Protein AF-A0A8F2AZJ4-F1 (afdb_monomer_lite)

Sequence (106 aa):
MKKILKSLLLLSVVFLLLSACEKQDKEPGVADKVQEMAKSRKDALDNSKVVAQKTELANLKAAINAYNAAEGRFPKDLTELEQFSGSAIDKGVYNYDPQSGALSLK

pLDDT: mean 78.56, std 18.09, range [46.66, 98.25]

Structure (mmCIF, N/CA/C/O backbone):
data_AF-A0A8F2AZJ4-F1
#
_entry.id   AF-A0A8F2AZJ4-F1
#
loop_
_atom_site.group_PDB
_atom_site.id
_atom_site.type_symbol
_atom_site.label_atom_id
_atom_site.label_alt_id
_atom_site.label_comp_id
_atom_site.label_asym_id
_atom_site.label_entity_id
_atom_site.label_seq_id
_atom_site.pdbx_PDB_ins_code
_atom_site.Cartn_x
_atom_site.Cartn_y
_atom_site.Cartn_z
_atom_site.occupancy
_atom_site.B_iso_or_equiv
_atom_site.auth_seq_id
_atom_site.auth_comp_id
_atom_site.auth_asym_id
_atom_site.auth_atom_id
_atom_site.pdbx_PDB_model_num
ATOM 1 N N . MET A 1 1 ? 43.907 33.348 -72.880 1.00 49.91 1 MET A N 1
ATOM 2 C CA . MET A 1 1 ? 43.966 33.573 -71.414 1.00 49.91 1 MET A CA 1
ATOM 3 C C . MET A 1 1 ? 42.646 33.314 -70.661 1.00 49.91 1 MET A C 1
ATOM 5 O O . MET A 1 1 ? 42.707 32.762 -69.575 1.00 49.91 1 MET A O 1
ATOM 9 N N . LYS A 1 2 ? 41.446 33.593 -71.211 1.00 47.38 2 LYS A N 1
ATOM 10 C CA . LYS A 1 2 ? 40.148 33.384 -70.506 1.00 47.38 2 LYS A CA 1
ATOM 11 C C . LYS A 1 2 ? 39.737 31.921 -70.217 1.00 47.38 2 LYS A C 1
ATOM 13 O O . LYS A 1 2 ? 38.911 31.695 -69.340 1.00 47.38 2 LYS A O 1
ATOM 18 N N . LYS A 1 3 ? 40.279 30.927 -70.937 1.00 49.72 3 LYS A N 1
ATOM 19 C CA . LYS A 1 3 ? 39.934 29.497 -70.751 1.00 49.72 3 LYS A CA 1
ATOM 20 C C . LYS A 1 3 ? 40.612 28.873 -69.521 1.00 49.72 3 LYS A C 1
ATOM 22 O O . LYS A 1 3 ? 40.001 28.073 -68.828 1.00 49.72 3 LYS A O 1
ATOM 27 N N . ILE A 1 4 ? 41.834 29.312 -69.218 1.00 57.44 4 ILE A N 1
ATOM 28 C CA . ILE A 1 4 ? 42.642 28.815 -68.094 1.00 57.44 4 ILE A CA 1
ATOM 29 C C . ILE A 1 4 ? 42.077 29.347 -66.766 1.00 57.44 4 ILE A C 1
ATOM 31 O O . ILE A 1 4 ? 41.993 28.611 -65.791 1.00 57.44 4 ILE A O 1
ATOM 35 N N . LEU A 1 5 ? 41.565 30.586 -66.768 1.00 51.62 5 LEU A N 1
ATOM 36 C CA . LEU A 1 5 ? 40.924 31.207 -65.605 1.00 51.62 5 LEU A CA 1
ATOM 37 C C . LEU A 1 5 ? 39.623 30.493 -65.192 1.00 51.62 5 LEU A C 1
ATOM 39 O O . LEU A 1 5 ? 39.385 30.311 -64.006 1.00 51.62 5 LEU A O 1
ATOM 43 N N . LYS A 1 6 ? 38.810 30.030 -66.156 1.00 53.06 6 LYS A N 1
ATOM 44 C CA . LYS A 1 6 ? 37.595 29.239 -65.870 1.00 53.06 6 LYS A CA 1
ATOM 45 C C . LYS A 1 6 ? 37.922 27.831 -65.363 1.00 53.06 6 LYS A C 1
ATOM 47 O O . LYS A 1 6 ? 37.235 27.335 -64.480 1.00 53.06 6 LYS A O 1
ATOM 52 N N . SER A 1 7 ? 38.982 27.218 -65.893 1.00 53.91 7 SER A N 1
ATOM 53 C CA . SER A 1 7 ? 39.443 25.895 -65.456 1.00 53.91 7 SER A CA 1
ATOM 54 C C . SER A 1 7 ? 40.010 25.918 -64.033 1.00 53.91 7 SER A C 1
ATOM 56 O O . SER A 1 7 ? 39.803 24.969 -63.285 1.00 53.91 7 SER A O 1
ATOM 58 N N . LEU A 1 8 ? 40.680 27.006 -63.641 1.00 56.31 8 LEU A N 1
ATOM 59 C CA . LEU A 1 8 ? 41.227 27.176 -62.291 1.00 56.31 8 LEU A CA 1
ATOM 60 C C . LEU A 1 8 ? 40.122 27.441 -61.251 1.00 56.31 8 LEU A C 1
ATOM 62 O O . LEU A 1 8 ? 40.188 26.943 -60.131 1.00 56.31 8 LEU A O 1
ATOM 66 N N . LEU A 1 9 ? 39.067 28.160 -61.649 1.00 58.00 9 LEU A N 1
ATOM 67 C CA . LEU A 1 9 ? 37.905 28.444 -60.800 1.00 58.00 9 LEU A CA 1
ATOM 68 C C . LEU A 1 9 ? 37.047 27.192 -60.547 1.00 58.00 9 LEU A C 1
ATOM 70 O O . LEU A 1 9 ? 36.536 27.011 -59.447 1.00 58.00 9 LEU A O 1
ATOM 74 N N . LEU A 1 10 ? 36.948 26.289 -61.529 1.00 56.84 10 LEU A N 1
ATOM 75 C CA . LEU A 1 10 ? 36.268 24.994 -61.381 1.00 56.84 10 LEU A CA 1
ATOM 76 C C . LEU A 1 10 ? 37.038 24.016 -60.480 1.00 56.84 10 LEU A C 1
ATOM 78 O O . LEU A 1 10 ? 36.419 23.283 -59.715 1.00 56.84 10 LEU A O 1
ATOM 82 N N . LEU A 1 11 ? 38.373 24.039 -60.514 1.00 57.44 11 LEU A N 1
ATOM 83 C CA . LEU A 1 11 ? 39.199 23.161 -59.677 1.00 57.44 11 LEU A CA 1
ATOM 84 C C . LEU A 1 11 ? 39.188 23.585 -58.194 1.00 57.44 11 LEU A C 1
ATOM 86 O O . LEU A 1 11 ? 39.213 22.736 -57.306 1.00 57.44 11 LEU A O 1
ATOM 90 N N . SER A 1 12 ? 39.068 24.890 -57.920 1.00 55.69 12 SER A N 1
ATOM 91 C CA . SER A 1 12 ? 38.964 25.441 -56.559 1.00 55.69 12 SER A CA 1
ATOM 92 C C . SER A 1 12 ? 37.667 25.054 -55.837 1.00 55.69 12 SER A C 1
ATOM 94 O O . SER A 1 12 ? 37.672 24.933 -54.614 1.00 55.69 12 SER A O 1
ATOM 96 N N . VAL A 1 13 ? 36.562 24.863 -56.565 1.00 58.97 13 VAL A N 1
ATOM 97 C CA . VAL A 1 13 ? 35.259 24.486 -55.982 1.00 58.97 13 VAL A CA 1
ATOM 98 C C . VAL A 1 13 ? 35.230 23.005 -55.591 1.00 58.97 13 VAL A C 1
ATOM 100 O O . VAL A 1 13 ? 34.617 22.643 -54.592 1.00 58.97 13 VAL A O 1
ATOM 103 N N . VAL A 1 14 ? 35.951 22.152 -56.324 1.00 59.78 14 VAL A N 1
ATOM 104 C CA . VAL A 1 14 ? 36.056 20.714 -56.023 1.00 59.78 14 VAL A CA 1
ATOM 105 C C . VAL A 1 14 ? 36.909 20.458 -54.775 1.00 59.78 14 VAL A C 1
ATOM 107 O O . VAL A 1 14 ? 36.611 19.547 -54.008 1.00 59.78 14 VAL A O 1
ATOM 110 N N . PHE A 1 15 ? 37.921 21.291 -54.514 1.00 55.66 15 PHE A N 1
ATOM 111 C CA . PHE A 1 15 ? 38.788 21.137 -53.339 1.00 55.66 15 PHE A CA 1
ATOM 112 C C . PHE A 1 15 ? 38.090 21.520 -52.018 1.00 55.66 15 PHE A C 1
ATOM 114 O O . PHE A 1 15 ? 38.356 20.917 -50.984 1.00 55.66 15 PHE A O 1
ATOM 121 N N . LEU A 1 16 ? 37.132 22.456 -52.052 1.00 56.88 16 LEU A N 1
ATOM 122 C CA . LEU A 1 16 ? 36.344 22.870 -50.879 1.00 56.88 16 LEU A CA 1
ATOM 123 C C . LEU A 1 16 ? 35.295 21.833 -50.434 1.00 56.88 16 LEU A C 1
ATOM 125 O O . LEU A 1 16 ? 34.838 21.885 -49.295 1.00 56.88 16 LEU A O 1
ATOM 129 N N . LEU A 1 17 ? 34.933 20.875 -51.294 1.00 54.75 17 LEU A N 1
ATOM 130 C CA . LEU A 1 17 ? 33.980 19.806 -50.966 1.00 54.75 17 LEU A CA 1
ATOM 131 C C . LEU A 1 17 ? 34.620 18.626 -50.214 1.00 54.75 17 LEU A C 1
ATOM 133 O O . LEU A 1 17 ? 33.897 17.804 -49.660 1.00 54.75 17 LEU A O 1
ATOM 137 N N . LEU A 1 18 ? 35.955 18.544 -50.164 1.00 54.16 18 LEU A N 1
ATOM 138 C CA . LEU A 1 18 ? 36.673 17.454 -49.490 1.00 54.16 18 LEU A CA 1
ATOM 139 C C . LEU A 1 18 ? 37.029 17.764 -48.026 1.00 54.16 18 LEU A C 1
ATOM 141 O O . LEU A 1 18 ? 37.366 16.849 -47.286 1.00 54.16 18 LEU A O 1
ATOM 145 N N . SER A 1 19 ? 36.918 19.020 -47.579 1.00 51.12 19 SER A N 1
ATOM 146 C CA . SER A 1 19 ? 37.251 19.424 -46.199 1.00 51.12 19 SER A CA 1
ATOM 147 C C . SER A 1 19 ? 36.037 19.537 -45.263 1.00 51.12 19 SER A C 1
ATOM 149 O O . SER A 1 19 ? 36.183 19.962 -44.121 1.00 51.12 19 SER A O 1
ATOM 151 N N . ALA A 1 20 ? 34.832 19.175 -45.719 1.00 49.84 20 ALA A N 1
ATOM 152 C CA . ALA A 1 20 ? 33.590 19.326 -44.950 1.00 49.84 20 ALA A CA 1
ATOM 153 C C . ALA A 1 20 ? 33.172 18.074 -44.148 1.00 49.84 20 ALA A C 1
ATOM 155 O O . ALA A 1 20 ? 32.050 18.021 -43.648 1.00 49.84 20 ALA A O 1
ATOM 156 N N . CYS A 1 21 ? 34.037 17.065 -44.007 1.00 52.22 21 CYS A N 1
ATOM 157 C CA . CYS A 1 21 ? 33.695 15.829 -43.296 1.00 52.22 21 CYS A CA 1
ATOM 158 C C . CYS A 1 21 ? 34.821 15.344 -42.368 1.00 52.22 21 CYS A C 1
ATOM 160 O O . CYS A 1 21 ? 35.249 14.201 -42.430 1.00 52.22 21 CYS A O 1
ATOM 162 N N . GLU A 1 22 ? 35.293 16.214 -41.477 1.00 48.81 22 GLU A N 1
ATOM 163 C CA . GLU A 1 22 ? 36.024 15.796 -40.273 1.00 48.81 22 GLU A CA 1
ATOM 164 C C . GLU A 1 22 ? 35.293 16.306 -39.030 1.00 48.81 22 GLU A C 1
ATOM 166 O O . GLU A 1 22 ? 35.748 17.172 -38.287 1.00 48.81 22 GLU A O 1
ATOM 171 N N . LYS A 1 23 ? 34.106 15.746 -38.808 1.00 46.69 23 LYS A N 1
ATOM 172 C CA . LYS A 1 23 ? 33.573 15.554 -37.461 1.00 46.69 23 LYS A CA 1
ATOM 173 C C . LYS A 1 23 ? 33.072 14.127 -37.382 1.00 46.69 23 LYS A C 1
ATOM 175 O O . LYS A 1 23 ? 31.902 13.841 -37.606 1.00 46.69 23 LYS A O 1
ATOM 180 N N . GLN A 1 24 ? 34.000 13.220 -37.101 1.00 46.66 24 GLN A N 1
ATOM 181 C CA . GLN A 1 24 ? 33.655 11.916 -36.561 1.00 46.66 24 GLN A CA 1
ATOM 182 C C . GLN A 1 24 ? 33.209 12.149 -35.113 1.00 46.66 24 GLN A C 1
ATOM 184 O O . GLN A 1 24 ? 33.946 11.896 -34.158 1.00 46.66 24 GLN A O 1
ATOM 189 N N . ASP A 1 25 ? 32.002 12.697 -34.960 1.00 49.22 25 ASP A N 1
ATOM 190 C CA . ASP A 1 25 ? 31.232 12.505 -33.744 1.00 49.22 25 ASP A CA 1
ATOM 191 C C . ASP A 1 25 ? 31.157 10.990 -33.590 1.00 49.22 25 ASP A C 1
ATOM 193 O O . ASP A 1 25 ? 30.719 10.292 -34.506 1.00 49.22 25 ASP A O 1
ATOM 197 N N . LYS A 1 26 ? 31.743 10.464 -32.512 1.00 51.50 26 LYS A N 1
ATOM 198 C CA . LYS A 1 26 ? 31.765 9.028 -32.248 1.00 51.50 26 LYS A CA 1
ATOM 199 C C . LYS A 1 26 ? 30.314 8.584 -32.132 1.00 51.50 26 LYS A C 1
ATOM 201 O O . LYS A 1 26 ? 29.729 8.699 -31.058 1.00 51.50 26 LYS A O 1
ATOM 206 N N . GLU A 1 27 ? 29.718 8.148 -33.240 1.00 54.00 27 GLU A N 1
ATOM 207 C CA . GLU A 1 27 ? 28.423 7.502 -33.191 1.00 54.00 27 GLU A CA 1
ATOM 208 C C . GLU A 1 27 ? 28.574 6.341 -32.210 1.00 54.00 27 GLU A C 1
ATOM 210 O O . GLU A 1 27 ? 29.515 5.550 -32.363 1.00 54.00 27 GLU A O 1
ATOM 215 N N . PRO A 1 28 ? 27.710 6.257 -31.184 1.00 55.25 28 PRO A N 1
ATOM 216 C CA . PRO A 1 28 ? 27.728 5.123 -30.281 1.00 55.25 28 PRO A CA 1
ATOM 217 C C . PRO A 1 28 ? 27.666 3.864 -31.139 1.00 55.25 28 PRO A C 1
ATOM 219 O O . PRO A 1 28 ? 26.821 3.751 -32.040 1.00 55.25 28 PRO A O 1
ATOM 222 N N . GLY A 1 29 ? 28.617 2.956 -30.916 1.00 62.09 29 GLY A N 1
ATOM 223 C CA . GLY A 1 29 ? 28.707 1.734 -31.700 1.00 62.09 29 GLY A CA 1
ATOM 224 C C . GLY A 1 29 ? 27.404 0.946 -31.576 1.00 62.09 29 GLY A C 1
ATOM 225 O O . GLY A 1 29 ? 26.615 1.155 -30.656 1.00 62.09 29 GLY A O 1
ATOM 226 N N . VAL A 1 30 ? 27.158 -0.006 -32.477 1.00 66.56 30 VAL A N 1
ATOM 227 C CA . VAL A 1 30 ? 25.952 -0.858 -32.414 1.00 66.56 30 VAL A CA 1
ATOM 228 C C . VAL A 1 30 ? 25.769 -1.482 -31.014 1.00 66.56 30 VAL A C 1
ATOM 230 O O . VAL A 1 30 ? 24.646 -1.598 -30.533 1.00 66.56 30 VAL A O 1
ATOM 233 N N . ALA A 1 31 ? 26.870 -1.794 -30.321 1.00 65.19 31 ALA A N 1
ATOM 234 C CA . ALA A 1 31 ? 26.872 -2.266 -28.936 1.00 65.19 31 ALA A CA 1
ATOM 235 C C . ALA A 1 31 ? 26.326 -1.237 -27.924 1.00 65.19 31 ALA A C 1
ATOM 237 O O . ALA A 1 31 ? 25.540 -1.606 -27.052 1.00 65.19 31 ALA A O 1
ATOM 238 N N . ASP A 1 32 ? 26.683 0.041 -28.064 1.00 69.31 32 ASP A N 1
ATOM 239 C CA . ASP A 1 32 ? 26.223 1.125 -27.190 1.00 69.31 32 ASP A CA 1
ATOM 240 C C . ASP A 1 32 ? 24.727 1.397 -27.405 1.00 69.31 32 ASP A C 1
ATOM 242 O O . ASP A 1 32 ? 23.975 1.512 -26.437 1.00 69.31 32 ASP A O 1
ATOM 246 N N . LYS A 1 33 ? 24.260 1.374 -28.666 1.00 68.44 33 LYS A N 1
ATOM 247 C CA . LYS A 1 33 ? 22.829 1.518 -29.000 1.00 68.44 33 LYS A CA 1
ATOM 248 C C . LYS A 1 33 ? 21.991 0.368 -28.415 1.00 68.44 33 LYS A C 1
ATOM 250 O O . LYS A 1 33 ? 20.891 0.593 -27.914 1.00 68.44 33 LYS A O 1
ATOM 255 N N . VAL A 1 34 ? 22.503 -0.868 -28.432 1.00 70.31 34 VAL A N 1
ATOM 256 C CA . VAL A 1 34 ? 21.824 -2.027 -27.814 1.00 70.31 34 VAL A CA 1
ATOM 257 C C . VAL A 1 34 ? 21.784 -1.913 -26.288 1.00 70.31 34 VAL A C 1
ATOM 259 O O . VAL A 1 34 ? 20.740 -2.186 -25.690 1.00 70.31 34 VAL A O 1
ATOM 262 N N . GLN A 1 35 ? 22.874 -1.474 -25.651 1.00 70.12 35 G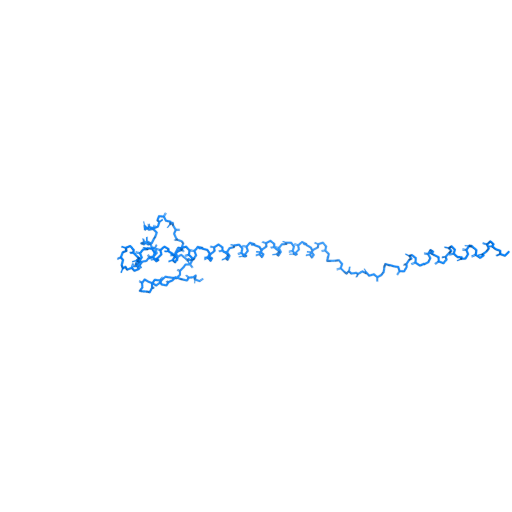LN A N 1
ATOM 263 C CA . GLN A 1 35 ? 22.904 -1.256 -24.201 1.00 70.12 35 GLN A CA 1
ATOM 264 C C . GLN A 1 35 ? 21.950 -0.140 -23.765 1.00 70.12 35 GLN A C 1
ATOM 266 O O . GLN A 1 35 ? 21.224 -0.309 -22.784 1.00 70.12 35 GLN A O 1
ATOM 271 N N . GLU A 1 36 ? 21.894 0.963 -24.507 1.00 69.81 36 GLU A N 1
ATOM 272 C CA . GLU A 1 36 ? 20.984 2.077 -24.234 1.00 69.81 36 GLU A CA 1
ATOM 273 C C . GLU A 1 36 ? 19.514 1.648 -24.343 1.00 69.81 36 GLU A C 1
ATOM 275 O O . GLU A 1 36 ? 18.713 1.932 -23.449 1.00 69.81 36 GLU A O 1
ATOM 280 N N . MET A 1 37 ? 19.162 0.870 -25.372 1.00 65.94 37 MET A N 1
ATOM 281 C CA . MET A 1 37 ? 17.814 0.310 -25.512 1.00 65.94 37 MET A CA 1
ATOM 282 C C . MET A 1 37 ? 17.462 -0.669 -24.383 1.00 65.94 37 MET A C 1
ATOM 284 O O . MET A 1 37 ? 16.342 -0.638 -23.866 1.00 65.94 37 MET A O 1
ATOM 288 N N . ALA A 1 38 ? 18.393 -1.543 -23.989 1.00 66.94 38 ALA A N 1
ATOM 289 C CA . ALA A 1 38 ? 18.179 -2.482 -22.889 1.00 66.94 38 ALA A CA 1
ATOM 290 C C . ALA A 1 38 ? 17.981 -1.748 -21.552 1.00 66.94 38 ALA A C 1
ATOM 292 O O . ALA A 1 38 ? 17.061 -2.072 -20.796 1.00 66.94 38 ALA A O 1
ATOM 293 N N . LYS A 1 39 ? 18.794 -0.717 -21.300 1.00 75.75 39 LYS A N 1
ATOM 294 C CA . LYS A 1 39 ? 18.680 0.149 -20.125 1.00 75.75 39 LYS A CA 1
ATOM 295 C C . LYS A 1 39 ? 17.347 0.894 -20.104 1.00 75.75 39 LYS A C 1
ATOM 297 O O . LYS A 1 39 ? 16.630 0.800 -19.117 1.00 75.75 39 LYS A O 1
ATOM 302 N N . SER A 1 40 ? 16.958 1.527 -21.211 1.00 78.50 40 SER A N 1
ATOM 303 C CA . SER A 1 40 ? 15.684 2.249 -21.321 1.00 78.50 40 SER A CA 1
ATOM 304 C C . SER A 1 40 ? 14.475 1.356 -21.016 1.00 78.50 40 SER A C 1
ATOM 306 O O . SER A 1 40 ? 13.579 1.748 -20.268 1.00 78.50 40 SER A O 1
ATOM 308 N N . ARG A 1 41 ? 14.467 0.115 -21.526 1.00 70.06 41 ARG A N 1
ATOM 309 C CA . ARG A 1 41 ? 13.402 -0.859 -21.228 1.00 70.06 41 ARG A CA 1
ATOM 310 C C . ARG A 1 41 ? 13.373 -1.257 -19.756 1.00 70.06 41 ARG A C 1
ATOM 312 O O . ARG A 1 41 ? 12.290 -1.372 -19.185 1.00 70.06 41 ARG A O 1
ATOM 319 N N . LYS A 1 42 ? 14.543 -1.474 -19.152 1.00 72.44 42 LYS A N 1
ATOM 320 C CA . LYS A 1 42 ? 14.657 -1.798 -17.728 1.00 72.44 42 LYS A CA 1
ATOM 321 C C . LYS A 1 42 ? 14.165 -0.642 -16.858 1.00 72.44 42 LYS A C 1
ATOM 323 O O . LYS A 1 42 ? 13.348 -0.874 -15.974 1.00 72.44 42 LYS A O 1
ATOM 328 N N . ASP A 1 43 ? 14.580 0.580 -17.164 1.00 76.19 43 ASP A N 1
ATOM 329 C CA . ASP A 1 43 ? 14.177 1.779 -16.431 1.00 76.19 43 ASP A CA 1
ATOM 330 C C . ASP A 1 43 ? 12.664 2.017 -16.553 1.00 76.19 43 ASP A C 1
ATOM 332 O O . ASP A 1 43 ? 11.994 2.294 -15.561 1.00 76.19 43 ASP A O 1
ATOM 336 N N . ALA A 1 44 ? 12.089 1.841 -17.748 1.00 68.00 44 ALA A N 1
ATOM 337 C CA . ALA A 1 44 ? 10.643 1.933 -17.957 1.00 68.00 44 ALA A CA 1
ATOM 338 C C . ALA A 1 44 ? 9.873 0.880 -17.140 1.00 68.00 44 ALA A C 1
ATOM 340 O O . ALA A 1 44 ? 8.864 1.198 -16.506 1.00 68.00 44 ALA A O 1
ATOM 341 N N . LEU A 1 45 ? 10.366 -0.361 -17.113 1.00 66.75 45 LEU A N 1
ATOM 342 C CA . LEU A 1 45 ? 9.772 -1.433 -16.319 1.00 66.75 45 LEU A CA 1
ATOM 343 C C . LEU A 1 45 ? 9.863 -1.141 -14.817 1.00 66.75 45 LEU A C 1
ATOM 345 O O . LEU A 1 45 ? 8.860 -1.260 -14.112 1.00 66.75 45 LEU A O 1
ATOM 349 N N . ASP A 1 46 ? 11.032 -0.741 -14.326 1.00 76.62 46 ASP A N 1
ATOM 350 C CA . ASP A 1 46 ? 11.248 -0.466 -12.906 1.00 76.62 46 ASP A CA 1
ATOM 351 C C . ASP A 1 46 ? 10.404 0.744 -12.456 1.00 76.62 46 ASP A C 1
ATOM 353 O O . ASP A 1 46 ? 9.726 0.678 -11.428 1.00 76.62 46 ASP A O 1
ATOM 357 N N . ASN A 1 47 ? 10.295 1.786 -13.289 1.00 76.44 47 ASN A N 1
ATOM 358 C CA . ASN A 1 47 ? 9.391 2.914 -13.050 1.00 76.44 47 ASN A CA 1
ATOM 359 C C . ASN A 1 47 ? 7.919 2.488 -13.008 1.00 76.44 47 ASN A C 1
ATOM 361 O O . ASN A 1 47 ? 7.182 2.910 -12.115 1.00 76.44 47 ASN A O 1
ATOM 365 N N . SER A 1 48 ? 7.482 1.634 -13.939 1.00 66.62 48 SER A N 1
ATOM 366 C CA . SER A 1 48 ? 6.096 1.146 -13.959 1.00 66.62 48 SER A CA 1
ATOM 367 C C . SER A 1 48 ? 5.735 0.386 -12.677 1.00 66.62 48 SER A C 1
ATOM 369 O O . SER A 1 48 ? 4.655 0.594 -12.123 1.00 66.62 48 SER A O 1
ATOM 371 N N . LYS A 1 49 ? 6.667 -0.416 -12.143 1.00 76.44 49 LYS A N 1
ATOM 372 C CA . LYS A 1 49 ? 6.487 -1.141 -10.878 1.00 76.44 49 LYS A CA 1
ATOM 373 C C . LYS A 1 49 ? 6.375 -0.191 -9.691 1.00 76.44 49 LYS A C 1
ATOM 375 O O . LYS A 1 49 ? 5.478 -0.360 -8.870 1.00 76.44 49 LYS A O 1
ATOM 380 N N . VAL A 1 50 ? 7.237 0.825 -9.621 1.00 80.38 50 VAL A N 1
ATOM 381 C CA . VAL A 1 50 ? 7.188 1.836 -8.551 1.00 80.38 50 VAL A CA 1
ATOM 382 C C . VAL A 1 50 ? 5.862 2.596 -8.577 1.00 80.38 50 VAL A C 1
ATOM 384 O O . VAL A 1 50 ? 5.268 2.835 -7.526 1.00 80.38 50 VAL A O 1
ATOM 387 N N . VAL A 1 51 ? 5.375 2.971 -9.763 1.00 80.94 51 VAL A N 1
ATOM 388 C CA . VAL A 1 51 ? 4.075 3.645 -9.901 1.00 80.94 51 VAL A CA 1
ATOM 389 C C . VAL A 1 51 ? 2.939 2.722 -9.464 1.00 80.94 51 VAL A C 1
ATOM 391 O O . VAL A 1 51 ? 2.112 3.141 -8.659 1.00 80.94 51 VAL A O 1
ATOM 394 N N . ALA A 1 52 ? 2.929 1.466 -9.918 1.00 80.06 52 ALA A N 1
ATOM 395 C CA . ALA A 1 52 ? 1.915 0.493 -9.521 1.00 80.06 52 ALA A CA 1
ATOM 396 C C . ALA A 1 52 ? 1.873 0.295 -7.995 1.00 80.06 52 ALA A C 1
ATOM 398 O O . ALA A 1 52 ? 0.803 0.376 -7.398 1.00 80.06 52 ALA A O 1
ATOM 399 N N . GLN A 1 53 ? 3.033 0.140 -7.350 1.00 85.25 53 GLN A N 1
ATOM 400 C CA . GLN A 1 53 ? 3.133 0.004 -5.891 1.00 85.25 53 GLN A CA 1
ATOM 401 C C . GLN A 1 53 ? 2.645 1.251 -5.143 1.00 85.25 53 GLN A C 1
ATOM 403 O O . GLN A 1 53 ? 2.004 1.134 -4.100 1.00 85.25 53 GLN A O 1
ATOM 408 N N . LYS A 1 54 ? 2.916 2.455 -5.661 1.00 87.62 54 LYS A N 1
ATOM 409 C CA . LYS A 1 54 ? 2.419 3.704 -5.061 1.00 87.62 54 LYS A CA 1
ATOM 410 C C . LYS A 1 54 ? 0.903 3.837 -5.175 1.00 87.62 54 LYS A C 1
ATOM 412 O O . LYS A 1 54 ? 0.269 4.249 -4.206 1.00 87.62 54 LYS A O 1
ATOM 417 N N . THR A 1 55 ? 0.337 3.502 -6.333 1.00 89.56 55 THR A N 1
ATOM 418 C CA . THR A 1 55 ? -1.117 3.515 -6.539 1.00 89.56 55 THR A CA 1
ATOM 419 C C . THR A 1 55 ? -1.795 2.505 -5.626 1.00 89.56 55 THR A C 1
ATOM 421 O O . THR A 1 55 ? -2.756 2.852 -4.945 1.00 89.56 55 THR A O 1
ATOM 424 N N . GLU A 1 56 ? -1.253 1.292 -5.536 1.00 90.88 56 GLU A N 1
ATOM 425 C CA . GLU A 1 56 ? -1.789 0.265 -4.648 1.00 90.88 56 GLU A CA 1
ATOM 426 C C . GLU A 1 56 ? -1.719 0.700 -3.179 1.00 90.88 56 GLU A C 1
ATOM 428 O O . GLU A 1 56 ? -2.718 0.644 -2.466 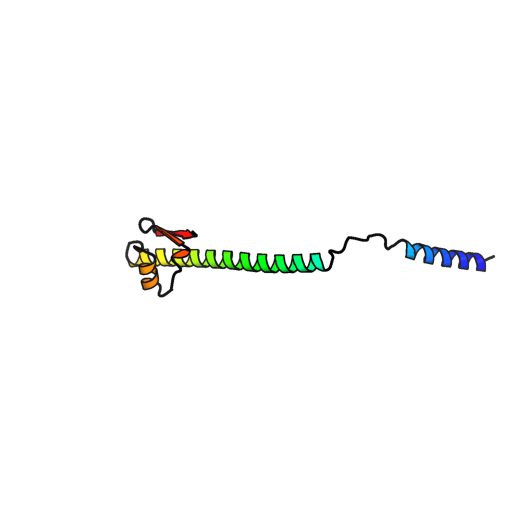1.00 90.88 56 GLU A O 1
ATOM 433 N N . LEU A 1 57 ? -0.588 1.261 -2.739 1.00 93.19 57 LEU A N 1
ATOM 434 C CA . LEU A 1 57 ? -0.459 1.817 -1.390 1.00 93.19 57 LEU A CA 1
ATOM 435 C C . LEU A 1 57 ? -1.517 2.899 -1.105 1.00 93.19 57 LEU A C 1
ATOM 437 O O . LEU A 1 57 ? -2.050 2.962 0.004 1.00 93.19 57 LEU A O 1
ATOM 441 N N . ALA A 1 58 ? -1.818 3.762 -2.078 1.00 93.81 58 ALA A N 1
ATOM 442 C CA . ALA A 1 58 ? -2.850 4.787 -1.937 1.00 93.81 58 ALA A CA 1
ATOM 443 C C . ALA A 1 58 ? -4.259 4.176 -1.841 1.00 93.81 58 ALA A C 1
ATOM 445 O O . ALA A 1 58 ? -5.037 4.586 -0.977 1.00 93.81 58 ALA A O 1
ATOM 446 N N . ASN A 1 59 ? -4.560 3.169 -2.664 1.00 94.25 59 ASN A N 1
ATOM 447 C CA . ASN A 1 59 ? -5.834 2.449 -2.633 1.00 94.25 59 ASN A CA 1
ATOM 448 C C . ASN A 1 59 ? -6.047 1.746 -1.289 1.00 94.25 59 ASN A C 1
ATOM 450 O O . ASN A 1 59 ? -7.110 1.879 -0.682 1.00 94.25 59 ASN A O 1
ATOM 454 N N . LEU A 1 60 ? -5.020 1.069 -0.774 1.00 95.81 60 LEU A N 1
ATOM 455 C CA . LEU A 1 60 ? -5.086 0.402 0.524 1.00 95.81 60 LEU A CA 1
ATOM 456 C C . LEU A 1 60 ? -5.284 1.397 1.671 1.00 95.81 60 LEU A C 1
ATOM 458 O O . LEU A 1 60 ? -6.097 1.153 2.559 1.00 95.81 60 LEU A O 1
ATOM 462 N N . LYS A 1 61 ? -4.620 2.559 1.635 1.00 96.44 61 LYS A N 1
ATOM 463 C CA . LYS A 1 61 ? -4.869 3.641 2.606 1.00 96.44 61 LYS A CA 1
ATOM 464 C C . LYS A 1 61 ? -6.311 4.140 2.551 1.00 96.44 61 LYS A C 1
ATOM 466 O O . LYS A 1 61 ? -6.919 4.360 3.597 1.00 96.44 61 LYS A O 1
ATOM 471 N N . ALA A 1 62 ? -6.873 4.299 1.354 1.00 96.56 62 ALA A N 1
ATOM 472 C CA . ALA A 1 62 ? -8.274 4.673 1.196 1.00 96.56 62 ALA A CA 1
ATOM 473 C C . ALA A 1 62 ? -9.215 3.593 1.759 1.00 96.56 62 ALA A C 1
ATOM 475 O O . ALA A 1 62 ? -10.161 3.930 2.469 1.00 96.56 62 ALA A O 1
ATOM 476 N N . ALA A 1 63 ? -8.920 2.312 1.523 1.00 97.00 63 ALA A N 1
ATOM 477 C CA . ALA A 1 63 ? -9.688 1.196 2.068 1.00 97.00 63 ALA A CA 1
ATOM 478 C C . ALA A 1 63 ? -9.622 1.137 3.605 1.00 97.00 63 ALA A C 1
ATOM 480 O O . ALA A 1 63 ? -10.650 0.934 4.244 1.00 97.00 63 ALA A O 1
ATOM 481 N N . ILE A 1 64 ? -8.453 1.381 4.213 1.00 97.88 64 ILE A N 1
ATOM 482 C CA . ILE A 1 64 ? -8.293 1.470 5.678 1.00 97.88 64 ILE A CA 1
ATOM 483 C C . ILE A 1 64 ? -9.157 2.596 6.249 1.00 97.88 64 ILE A C 1
ATOM 485 O O . ILE A 1 64 ? -9.830 2.410 7.262 1.00 97.88 64 ILE A O 1
ATOM 489 N N . ASN A 1 65 ? -9.168 3.758 5.594 1.00 97.50 65 ASN A N 1
ATOM 490 C CA . ASN A 1 65 ? -9.996 4.883 6.022 1.00 97.50 65 ASN A CA 1
ATOM 491 C C . ASN A 1 65 ? -11.491 4.577 5.878 1.00 97.50 65 ASN A C 1
ATOM 493 O O . ASN A 1 65 ? -12.265 4.922 6.766 1.00 97.50 65 ASN A O 1
ATOM 497 N N . ALA A 1 66 ? -11.892 3.910 4.793 1.00 97.69 66 ALA A N 1
ATOM 498 C CA . ALA A 1 66 ? -13.271 3.473 4.588 1.00 97.69 66 ALA A CA 1
ATOM 499 C C . ALA A 1 66 ? -13.702 2.451 5.650 1.00 97.69 66 ALA A C 1
ATOM 501 O O . ALA A 1 66 ? -14.784 2.583 6.217 1.00 97.69 66 ALA A O 1
ATOM 502 N N . TYR A 1 67 ? -12.832 1.491 5.970 1.00 98.06 67 TYR A N 1
ATOM 503 C CA . TYR A 1 67 ? -13.045 0.541 7.056 1.00 98.06 67 TYR A CA 1
ATOM 504 C C . TYR A 1 67 ? -13.231 1.273 8.389 1.00 98.06 67 TYR A C 1
ATOM 506 O O . TYR A 1 67 ? -14.211 1.046 9.087 1.00 98.06 67 TYR A O 1
ATOM 514 N N . ASN A 1 68 ? -12.333 2.205 8.723 1.00 97.75 68 ASN A N 1
ATOM 515 C CA . ASN A 1 68 ? -12.419 2.972 9.966 1.00 97.75 68 ASN A CA 1
ATOM 516 C C . ASN A 1 68 ? -13.690 3.827 10.046 1.00 97.75 68 ASN A C 1
ATOM 518 O O . ASN A 1 68 ? -14.300 3.929 11.106 1.00 97.75 68 ASN A O 1
ATOM 522 N N . ALA A 1 69 ? -14.121 4.406 8.925 1.00 97.62 69 ALA A N 1
ATOM 523 C CA . ALA A 1 69 ? -15.375 5.146 8.857 1.00 97.62 69 ALA A CA 1
ATOM 524 C C . ALA A 1 69 ? -16.609 4.244 9.056 1.00 97.62 69 ALA A C 1
ATOM 526 O O . ALA A 1 69 ? -17.602 4.707 9.613 1.00 97.62 69 ALA A O 1
ATOM 527 N N . ALA A 1 70 ? -16.552 2.982 8.617 1.00 97.38 70 ALA A N 1
ATOM 528 C CA . ALA A 1 70 ? -17.643 2.018 8.761 1.00 97.38 70 ALA A CA 1
ATOM 529 C C . ALA A 1 70 ? -17.691 1.371 10.158 1.00 97.38 70 ALA A C 1
ATOM 531 O O . ALA A 1 70 ? -18.762 1.248 10.744 1.00 97.38 70 ALA A O 1
ATOM 532 N N . GLU A 1 71 ? -16.534 0.994 10.702 1.00 97.12 71 GLU A N 1
ATOM 533 C CA . GLU A 1 71 ? -16.413 0.168 11.912 1.00 97.12 71 GLU A CA 1
ATOM 534 C C . GLU A 1 71 ? -16.024 0.969 13.166 1.00 97.12 71 GLU A C 1
ATOM 536 O O . GLU A 1 71 ? -15.996 0.431 14.273 1.00 97.12 71 GLU A O 1
ATOM 541 N N . GLY A 1 72 ? -15.673 2.250 13.017 1.00 97.50 72 GLY A N 1
ATOM 542 C CA . GLY A 1 72 ? -15.219 3.111 14.116 1.00 97.50 72 GLY A CA 1
ATOM 543 C C . GLY A 1 72 ? -13.850 2.733 14.696 1.00 97.50 72 GLY A C 1
ATOM 544 O O . GLY A 1 72 ? -13.469 3.238 15.753 1.00 97.50 72 GLY A O 1
ATOM 545 N N . ARG A 1 73 ? -13.120 1.830 14.033 1.00 97.88 73 ARG A N 1
ATOM 546 C CA . ARG A 1 73 ? -11.757 1.406 14.374 1.00 97.88 73 ARG A CA 1
ATOM 547 C C . ARG A 1 73 ? -10.985 1.029 13.117 1.00 97.88 73 ARG A C 1
ATOM 549 O O . ARG A 1 73 ? -11.575 0.618 12.122 1.00 97.88 73 ARG A O 1
ATOM 556 N N . PHE A 1 74 ? -9.660 1.047 13.187 1.00 98.25 74 PHE A N 1
ATOM 557 C CA . PHE A 1 74 ? -8.833 0.486 12.122 1.00 98.25 74 PHE A CA 1
ATOM 558 C C . PHE A 1 74 ? -8.917 -1.056 12.068 1.00 98.25 74 PHE A C 1
ATOM 560 O O . PHE A 1 74 ? -9.237 -1.700 13.081 1.00 98.25 74 PHE A O 1
ATOM 567 N N . PRO A 1 75 ? -8.641 -1.661 10.895 1.00 97.56 75 PRO A N 1
ATOM 568 C CA . PRO A 1 75 ? -8.455 -3.102 10.782 1.00 97.56 75 PRO A CA 1
ATOM 569 C C . PRO A 1 75 ? -7.408 -3.618 11.776 1.00 97.56 75 PRO A C 1
ATOM 571 O O . PRO A 1 75 ? -6.381 -2.988 12.013 1.00 97.56 75 PRO A O 1
ATOM 574 N N . LYS A 1 76 ? -7.630 -4.796 12.349 1.00 97.56 76 LYS A N 1
ATOM 575 C CA . LYS A 1 76 ? -6.664 -5.447 13.248 1.00 97.56 76 LYS A CA 1
ATOM 576 C C . LYS A 1 76 ? -5.440 -5.969 12.490 1.00 97.56 76 LYS A C 1
ATOM 578 O O . LYS A 1 76 ? -4.360 -6.097 13.055 1.00 97.56 76 LYS A O 1
ATOM 583 N N . ASP A 1 77 ? -5.636 -6.298 11.217 1.00 97.12 77 ASP A N 1
ATOM 584 C CA . ASP A 1 77 ? -4.632 -6.805 10.298 1.00 97.12 77 ASP A CA 1
ATOM 585 C C . ASP A 1 77 ? -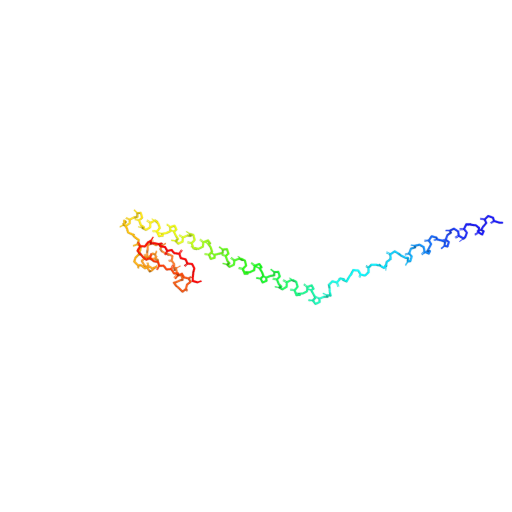5.096 -6.594 8.844 1.00 97.12 77 ASP A C 1
ATOM 587 O O . ASP A 1 77 ? -6.241 -6.223 8.574 1.00 97.12 77 ASP A O 1
ATOM 591 N N . LEU A 1 78 ? -4.199 -6.844 7.888 1.00 96.31 78 LEU A N 1
ATOM 592 C CA . LEU A 1 78 ? -4.522 -6.733 6.464 1.00 96.31 78 LEU A CA 1
ATOM 593 C C . LEU A 1 78 ? -5.514 -7.808 5.986 1.00 96.31 78 LEU A C 1
ATOM 595 O O . LEU A 1 78 ? -6.147 -7.610 4.961 1.00 96.31 78 LEU A O 1
ATOM 599 N N . THR A 1 79 ? -5.686 -8.918 6.709 1.00 96.88 79 THR A N 1
ATOM 600 C CA . THR A 1 79 ? -6.673 -9.959 6.360 1.00 96.88 79 THR A CA 1
ATOM 601 C C . THR A 1 79 ? -8.096 -9.462 6.579 1.00 96.88 79 THR A C 1
ATOM 603 O O . THR A 1 79 ? -8.984 -9.736 5.778 1.00 96.88 79 THR A O 1
ATOM 606 N N . GLU A 1 80 ? -8.324 -8.707 7.650 1.00 97.25 80 GLU A N 1
ATOM 607 C CA . GLU A 1 80 ? -9.617 -8.074 7.911 1.00 97.25 80 GLU A CA 1
ATOM 608 C C . GLU A 1 80 ? -9.951 -7.036 6.826 1.00 97.25 80 GLU A C 1
ATOM 610 O O . GLU A 1 80 ? -11.085 -6.965 6.351 1.00 97.25 80 GLU A O 1
ATOM 615 N N . LEU A 1 81 ? -8.941 -6.306 6.344 1.00 96.56 81 LEU A N 1
ATOM 616 C CA . LEU A 1 81 ? -9.100 -5.384 5.221 1.00 96.56 81 LEU A CA 1
ATOM 617 C C . LEU A 1 81 ? -9.383 -6.104 3.887 1.00 96.56 81 LEU A C 1
ATOM 619 O O . LEU A 1 81 ? -10.192 -5.615 3.099 1.00 96.56 81 LEU A O 1
ATOM 623 N N . GLU A 1 82 ? -8.765 -7.263 3.624 1.00 96.19 82 GLU A N 1
ATOM 624 C CA . GLU A 1 82 ? -9.086 -8.115 2.460 1.00 96.19 82 GLU A CA 1
ATOM 625 C C . GLU A 1 82 ? -10.549 -8.565 2.491 1.00 96.19 82 GLU A C 1
ATOM 627 O O . GLU A 1 82 ? -11.248 -8.490 1.483 1.00 96.19 82 GLU A O 1
ATOM 632 N N . GLN A 1 83 ? -11.031 -8.997 3.660 1.00 96.31 83 GLN A N 1
ATOM 633 C CA . GLN A 1 83 ? -12.417 -9.432 3.841 1.00 96.31 83 GLN A CA 1
ATOM 634 C C . GLN A 1 83 ? -13.411 -8.289 3.618 1.00 96.31 83 GLN A C 1
ATOM 636 O O . GLN A 1 83 ? -14.464 -8.506 3.023 1.00 96.31 83 GLN A O 1
ATOM 641 N N . PHE A 1 84 ? -13.065 -7.076 4.054 1.00 95.31 84 PHE A N 1
ATOM 642 C CA . PHE A 1 84 ? -13.886 -5.885 3.847 1.00 95.31 84 PHE A CA 1
ATOM 643 C C . PHE A 1 84 ? -13.882 -5.400 2.390 1.00 95.31 84 PHE A C 1
ATOM 645 O O . PHE A 1 84 ? -14.929 -5.075 1.837 1.00 95.31 84 PHE A O 1
ATOM 652 N N . SER A 1 85 ? -12.705 -5.339 1.763 1.00 92.06 85 SER A N 1
ATOM 653 C CA . SER A 1 85 ? -12.535 -4.787 0.410 1.00 92.06 85 SER A CA 1
ATOM 654 C C . SER A 1 85 ? -12.818 -5.790 -0.712 1.00 92.06 85 SER A C 1
ATOM 656 O O . SER A 1 85 ? -12.966 -5.390 -1.867 1.00 92.06 85 SER A O 1
ATOM 658 N N . GLY A 1 86 ? -12.833 -7.090 -0.406 1.00 92.69 86 GLY A N 1
ATOM 659 C CA . GLY A 1 86 ? -12.926 -8.163 -1.397 1.00 92.69 86 GLY A CA 1
ATOM 660 C C . GLY A 1 86 ? -11.694 -8.289 -2.302 1.00 92.69 86 GLY A C 1
ATOM 661 O O . GLY A 1 86 ? -11.723 -9.057 -3.263 1.00 92.69 86 GLY A O 1
ATOM 662 N N . SER A 1 87 ? -10.623 -7.540 -2.023 1.00 89.50 87 SER A N 1
ATOM 663 C CA . SER A 1 87 ? -9.380 -7.545 -2.798 1.00 89.50 87 SER A CA 1
ATOM 664 C C . SER A 1 87 ? -8.297 -8.307 -2.049 1.00 89.50 87 SER A C 1
ATOM 666 O O . SER A 1 87 ? -8.124 -8.114 -0.850 1.00 89.50 87 SER A O 1
ATOM 668 N N . ALA A 1 88 ? -7.554 -9.160 -2.755 1.00 93.56 88 ALA A N 1
ATOM 669 C CA . ALA A 1 88 ? -6.385 -9.823 -2.190 1.00 93.56 88 ALA A CA 1
ATOM 670 C C . ALA A 1 88 ? -5.237 -8.819 -2.009 1.00 93.56 88 ALA A C 1
ATOM 672 O O . ALA A 1 88 ? -4.958 -8.029 -2.912 1.00 93.56 88 ALA A O 1
ATOM 673 N N . ILE A 1 89 ? -4.552 -8.879 -0.867 1.00 92.62 89 ILE A N 1
ATOM 674 C CA . ILE A 1 89 ? -3.465 -7.971 -0.499 1.00 92.62 89 ILE A CA 1
ATOM 675 C C . ILE A 1 89 ? -2.188 -8.787 -0.306 1.00 92.62 89 ILE A C 1
ATOM 677 O O . ILE A 1 89 ? -2.124 -9.709 0.509 1.00 92.62 89 ILE A O 1
ATOM 681 N N . ASP A 1 90 ? -1.111 -8.411 -0.998 1.00 91.12 90 ASP A N 1
ATOM 682 C CA . ASP A 1 90 ? 0.200 -9.012 -0.747 1.00 91.12 90 ASP A CA 1
ATOM 683 C C . ASP A 1 90 ? 0.808 -8.485 0.564 1.00 91.12 90 ASP A C 1
ATOM 685 O O . ASP A 1 90 ? 1.524 -7.482 0.612 1.00 91.12 90 ASP A O 1
ATOM 689 N N . LYS A 1 91 ? 0.541 -9.197 1.660 1.00 90.12 91 LYS A N 1
ATOM 690 C CA . LYS A 1 91 ? 1.037 -8.889 3.015 1.00 90.12 91 LYS A CA 1
ATOM 691 C C . LYS A 1 91 ? 2.571 -8.914 3.107 1.00 90.12 91 LYS A C 1
ATOM 693 O O . LYS A 1 91 ? 3.148 -8.345 4.041 1.00 90.12 91 LYS A O 1
ATOM 698 N N . 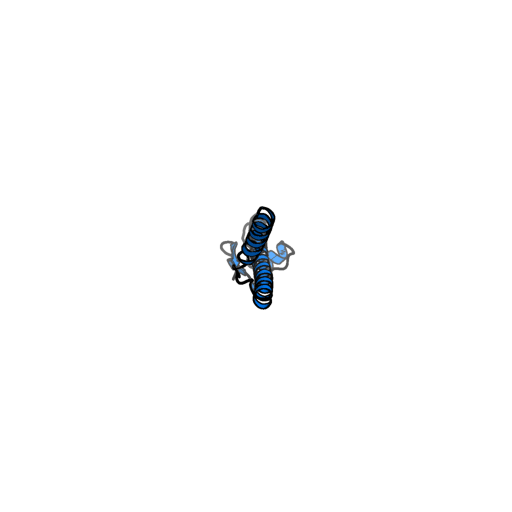GLY A 1 92 ? 3.248 -9.551 2.149 1.00 91.69 92 GLY A N 1
ATOM 699 C CA . GLY A 1 92 ? 4.704 -9.565 2.042 1.00 91.69 92 GLY A CA 1
ATOM 700 C C . GLY A 1 92 ? 5.297 -8.201 1.688 1.00 91.69 92 GLY A C 1
ATOM 701 O O . GLY A 1 92 ? 6.445 -7.947 2.043 1.00 91.69 92 GLY A O 1
ATOM 702 N N . VAL A 1 93 ? 4.510 -7.311 1.075 1.00 91.69 93 VAL A N 1
ATOM 703 C CA . VAL A 1 93 ? 4.963 -6.015 0.538 1.00 91.69 93 VAL A CA 1
ATOM 704 C C . VAL A 1 93 ? 4.733 -4.851 1.506 1.00 91.69 93 VAL A C 1
ATOM 706 O O . VAL A 1 93 ? 5.400 -3.824 1.396 1.00 91.69 93 VAL A O 1
ATOM 709 N N . TYR A 1 94 ? 3.830 -4.999 2.478 1.00 93.56 94 TYR A N 1
ATOM 710 C CA . TYR A 1 94 ? 3.396 -3.885 3.325 1.00 93.56 94 TYR A CA 1
ATOM 711 C C . TYR A 1 94 ? 3.730 -4.070 4.805 1.00 93.56 94 TYR A C 1
ATOM 713 O O . TYR A 1 94 ? 3.647 -5.175 5.351 1.00 93.56 94 TYR A O 1
ATOM 721 N N . ASN A 1 95 ? 4.061 -2.956 5.456 1.00 95.31 95 ASN A N 1
ATOM 722 C CA . ASN A 1 95 ? 4.073 -2.794 6.905 1.00 95.31 95 ASN A CA 1
ATOM 723 C C . ASN A 1 95 ? 2.789 -2.076 7.317 1.00 95.31 95 ASN A C 1
ATOM 725 O O . ASN A 1 95 ? 2.489 -1.001 6.794 1.00 95.31 95 ASN A O 1
ATOM 729 N N . TYR A 1 96 ? 2.049 -2.667 8.251 1.00 96.50 96 TYR A N 1
ATOM 730 C CA . TYR A 1 96 ? 0.779 -2.138 8.730 1.00 96.50 96 TYR A CA 1
ATOM 731 C C . TYR A 1 96 ? 0.773 -2.019 10.254 1.00 96.50 96 TYR A C 1
ATOM 733 O O . TYR A 1 96 ? 1.144 -2.970 10.943 1.00 96.50 96 TYR A O 1
ATOM 741 N N . ASP A 1 97 ? 0.339 -0.865 10.761 1.00 96.94 97 ASP A N 1
ATOM 742 C CA . ASP A 1 97 ? 0.103 -0.619 12.182 1.00 96.94 97 ASP A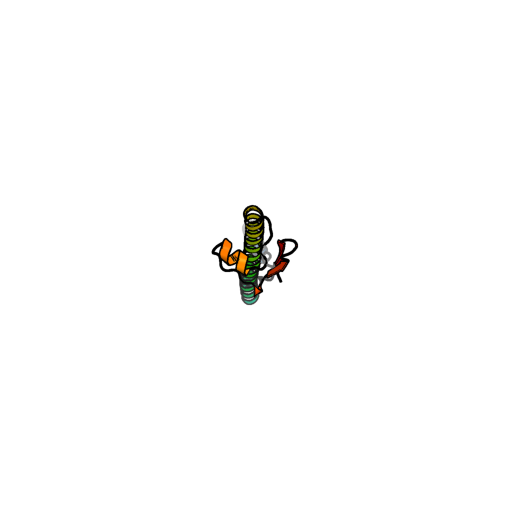 CA 1
ATOM 743 C C . ASP A 1 97 ? -1.410 -0.506 12.460 1.00 96.94 97 ASP A C 1
ATOM 745 O O . ASP A 1 97 ? -2.031 0.483 12.058 1.00 96.94 97 ASP A O 1
ATOM 749 N N . PRO A 1 98 ? -2.017 -1.472 13.174 1.00 96.25 98 PRO A N 1
ATOM 750 C CA . PRO A 1 98 ? -3.446 -1.458 13.476 1.00 96.25 98 PRO A CA 1
ATOM 751 C C . PRO A 1 98 ? -3.851 -0.400 14.512 1.00 96.25 98 PRO A C 1
ATOM 753 O O . PRO A 1 98 ? -5.035 -0.094 14.627 1.00 96.25 98 PRO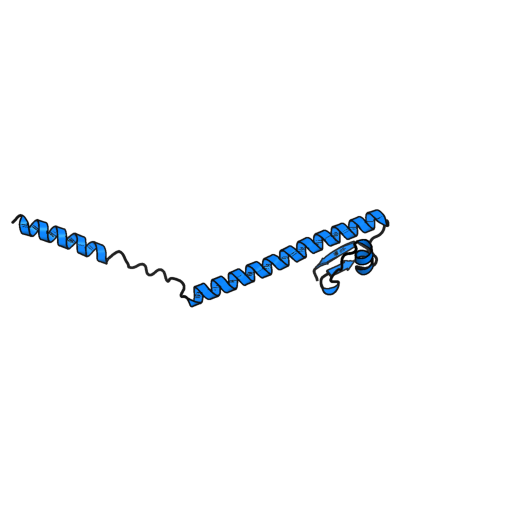 A O 1
ATOM 756 N N . GLN A 1 99 ? -2.912 0.169 15.278 1.00 95.75 99 GLN A N 1
ATOM 757 C CA . GLN A 1 99 ? -3.236 1.203 16.270 1.00 95.75 99 GLN A CA 1
ATOM 758 C C . GLN A 1 99 ? -3.480 2.559 15.606 1.00 95.75 99 GLN A C 1
ATOM 760 O O . GLN A 1 99 ? -4.415 3.275 15.961 1.00 95.75 99 GLN A O 1
ATOM 765 N N . SER A 1 100 ? -2.643 2.911 14.630 1.00 95.56 100 SER A N 1
ATOM 766 C CA . SER A 1 100 ? -2.715 4.194 13.922 1.00 95.56 100 SER A CA 1
ATOM 767 C C . SER A 1 100 ? -3.349 4.105 12.532 1.00 95.56 100 SER A C 1
ATOM 769 O O . SER A 1 100 ? -3.604 5.137 11.911 1.00 95.56 100 SER A O 1
ATOM 771 N N . GLY A 1 101 ? -3.559 2.893 12.010 1.00 94.69 101 GLY A N 1
ATOM 772 C CA . GLY A 1 101 ? -3.949 2.665 10.620 1.00 94.69 101 GLY A CA 1
ATOM 773 C C . GLY A 1 101 ? -2.827 2.958 9.616 1.00 94.69 101 GLY A C 1
ATOM 774 O O . GLY A 1 101 ? -3.080 2.986 8.409 1.00 94.69 101 GLY A O 1
ATOM 775 N N . ALA A 1 102 ? -1.594 3.200 10.078 1.00 96.38 102 ALA A N 1
ATOM 776 C CA . ALA A 1 102 ? -0.483 3.541 9.204 1.00 96.38 102 ALA A CA 1
ATOM 777 C C . ALA A 1 102 ? -0.098 2.358 8.307 1.00 96.38 102 ALA A C 1
ATOM 779 O O . ALA A 1 102 ? 0.054 1.224 8.757 1.00 96.38 102 ALA A O 1
ATOM 780 N N . LEU A 1 103 ? 0.098 2.655 7.022 1.00 95.12 103 LEU A N 1
ATOM 781 C CA . LEU A 1 103 ? 0.510 1.693 6.007 1.00 95.12 103 LEU A CA 1
ATOM 782 C C . LEU A 1 103 ? 1.698 2.245 5.215 1.00 95.12 103 LEU A C 1
ATOM 784 O O . LEU A 1 103 ? 1.644 3.368 4.689 1.00 95.12 103 LEU A O 1
ATOM 788 N N . SER A 1 104 ? 2.750 1.443 5.093 1.00 93.69 104 SER A N 1
ATOM 789 C CA . SER A 1 104 ? 3.931 1.737 4.280 1.00 93.69 104 SER A CA 1
ATOM 790 C C . SER A 1 104 ? 4.391 0.507 3.501 1.00 93.69 104 SER A C 1
ATOM 792 O O . SER A 1 104 ? 4.021 -0.624 3.810 1.00 93.69 104 SER A O 1
ATOM 794 N N . LEU A 1 105 ? 5.187 0.741 2.458 1.00 91.19 105 LEU A N 1
ATOM 795 C CA . LEU A 1 105 ? 5.923 -0.328 1.788 1.00 91.19 105 LEU A CA 1
ATOM 796 C C . LEU A 1 105 ? 7.037 -0.834 2.716 1.00 91.19 105 LEU A C 1
ATOM 798 O O . LEU A 1 105 ? 7.585 -0.059 3.509 1.00 91.19 105 LEU A O 1
ATOM 802 N N . LYS A 1 106 ? 7.329 -2.128 2.623 1.00 86.62 106 LYS A N 1
ATOM 803 C CA . LYS A 1 106 ? 8.508 -2.755 3.225 1.00 86.62 106 LYS A CA 1
ATOM 804 C C . LYS A 1 106 ? 9.791 -2.388 2.495 1.00 86.62 106 LYS A C 1
ATOM 806 O O . LYS A 1 106 ? 9.731 -2.146 1.269 1.00 86.62 106 LYS A O 1
#

Secondary structure (DSSP, 8-state):
-HHHHHHHHHHHHHHHTSSS------PPPHHHHHHHHHHHHHHHHHHHHHHHHHHHHHHHHHHHHHHHHHHSS--SSHHHHHHHH-----TTTEEE-TTT--EEE-

Foldseek 3Di:
DVVVVVVVVVVVVVVVVVPPPPDPPPDQPPVRVVVVVVVVVVVVVVVVVVVVVVVVQVVLLVLQVVCCVVPVFGDPDVVSSCVSVVDDDDPVQWDADRHVRDIDGD

Radius of gyration: 33.55 Å; chains: 1; bounding box: 62×44×88 Å